Protein AF-X1INS2-F1 (afdb_monomer)

Radius of gyration: 14.04 Å; Cα contacts (8 Å, |Δi|>4): 46; chains: 1;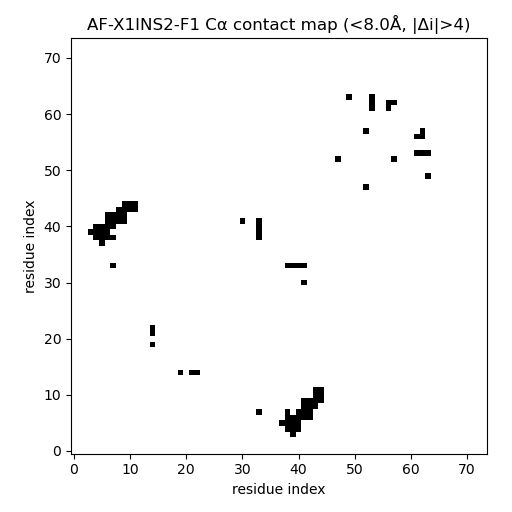 bounding box: 30×37×34 Å

Nearest PDB structures (foldseek):
  7zhc-assembly1_B  TM=7.786E-01  e=8.551E-01  Physcomitrium patens
  7ovv-assembly1_B  TM=7.524E-01  e=8.551E-01  Arabidopsis thaliana
  8xj5-assembly1_A  TM=7.089E-01  e=1.516E+00  Arabidopsis thaliana
  8xj9-assembly1_A  TM=7.143E-01  e=1.629E+00  Arabidopsis thaliana
  8xjf-assembly1_A-2  TM=7.705E-01  e=3.845E+00  Arabidopsis thaliana

Solvent-accessible surface area (backbone atoms only — not comparable to full-atom values): 5017 Å² total; per-residue (Å²): 126,95,73,76,69,47,67,46,70,49,78,76,86,86,73,64,81,93,45,65,68,54,55,59,52,49,52,51,50,52,53,52,50,31,59,75,70,65,38,73,44,78,48,73,69,74,93,64,62,64,71,63,49,45,70,70,35,40,88,72,77,47,72,96,73,87,84,86,89,83,80,90,80,132

pLDDT: mean 86.39, std 8.31, range [51.47, 97.38]

Structure (mmCIF, N/CA/C/O backbone):
data_AF-X1INS2-F1
#
_entry.id   AF-X1INS2-F1
#
loop_
_atom_site.group_PDB
_atom_site.id
_atom_site.type_symbol
_atom_site.label_atom_id
_atom_site.label_alt_id
_atom_site.label_comp_id
_atom_site.label_asym_id
_atom_site.label_entity_id
_atom_site.label_seq_id
_atom_site.pdbx_PDB_ins_code
_atom_site.Cartn_x
_atom_site.Cartn_y
_atom_site.Cartn_z
_atom_site.occupancy
_atom_site.B_iso_or_equiv
_atom_site.auth_seq_id
_atom_site.auth_comp_id
_atom_site.auth_asym_id
_atom_site.auth_atom_id
_atom_site.pdbx_PDB_model_num
ATOM 1 N N . ASP A 1 1 ? -4.119 -19.334 4.726 1.00 51.47 1 ASP A N 1
ATOM 2 C CA . ASP A 1 1 ? -5.299 -18.667 5.295 1.00 51.47 1 ASP A CA 1
ATOM 3 C C . ASP A 1 1 ? -6.431 -18.835 4.289 1.00 51.47 1 ASP A C 1
ATOM 5 O O . ASP A 1 1 ? -6.369 -18.227 3.228 1.00 51.47 1 ASP A O 1
ATOM 9 N N . LEU A 1 2 ? -7.325 -19.807 4.509 1.00 62.22 2 LEU A N 1
ATOM 10 C CA . LEU A 1 2 ? -8.308 -20.259 3.503 1.00 62.22 2 LEU A CA 1
ATOM 11 C C . LEU A 1 2 ? -9.573 -19.388 3.459 1.00 62.22 2 LEU A C 1
ATOM 13 O O . LEU A 1 2 ? -10.366 -19.522 2.533 1.00 62.22 2 LEU A O 1
ATOM 17 N N . ASN A 1 3 ? -9.736 -18.471 4.415 1.00 65.75 3 ASN A N 1
ATOM 18 C CA . ASN A 1 3 ? -10.738 -17.419 4.349 1.00 65.75 3 ASN A CA 1
ATOM 19 C C . ASN A 1 3 ? -10.035 -16.059 4.461 1.00 65.75 3 ASN A C 1
ATOM 21 O O . ASN A 1 3 ? -9.732 -15.609 5.565 1.00 65.75 3 ASN A O 1
ATOM 25 N N . PRO A 1 4 ? -9.714 -15.408 3.334 1.00 67.81 4 PRO A N 1
ATOM 26 C CA . PRO A 1 4 ? -8.965 -14.163 3.360 1.00 67.81 4 PRO A CA 1
ATOM 27 C C . PRO A 1 4 ? -9.797 -12.970 3.866 1.00 67.81 4 PRO A C 1
ATOM 29 O O . PRO A 1 4 ? -9.248 -11.876 4.004 1.00 67.81 4 PRO A O 1
ATOM 32 N N . GLY A 1 5 ? -11.084 -13.151 4.170 1.00 86.62 5 GLY A N 1
ATOM 33 C CA . GLY A 1 5 ? -11.970 -12.039 4.492 1.00 86.62 5 GLY A CA 1
ATOM 34 C C . GLY A 1 5 ? -12.177 -11.106 3.293 1.00 86.62 5 GLY A C 1
ATOM 35 O O . GLY A 1 5 ? -11.782 -11.408 2.162 1.00 86.62 5 GLY A O 1
ATOM 36 N N . LEU A 1 6 ? -12.816 -9.966 3.531 1.00 92.69 6 LEU A N 1
ATOM 37 C CA . LEU A 1 6 ? -13.043 -8.939 2.526 1.00 92.69 6 LEU A CA 1
ATOM 38 C C . LEU A 1 6 ? -11.754 -8.139 2.298 1.00 92.69 6 LEU A C 1
ATOM 40 O O . LEU A 1 6 ? -11.154 -7.608 3.232 1.00 92.69 6 LEU A O 1
ATOM 44 N N . ILE A 1 7 ? -11.332 -8.033 1.038 1.00 92.44 7 ILE A N 1
ATOM 45 C CA . ILE A 1 7 ? -10.105 -7.331 0.652 1.00 92.44 7 ILE A CA 1
ATOM 46 C C . ILE A 1 7 ? -10.454 -6.089 -0.162 1.00 92.44 7 ILE A C 1
ATOM 48 O O . ILE A 1 7 ? -11.120 -6.191 -1.192 1.00 92.44 7 ILE A O 1
ATOM 52 N N . LEU A 1 8 ? -9.912 -4.935 0.231 1.00 93.31 8 LEU A N 1
ATOM 53 C CA . LEU A 1 8 ? -9.832 -3.777 -0.655 1.00 93.31 8 LEU A CA 1
ATOM 54 C C . LEU A 1 8 ? -8.561 -3.878 -1.501 1.00 93.31 8 LEU A C 1
ATOM 56 O O . LEU A 1 8 ? -7.446 -3.760 -0.990 1.00 93.31 8 LEU A O 1
ATOM 60 N N . TYR A 1 9 ? -8.725 -4.106 -2.800 1.00 91.75 9 TYR A N 1
ATOM 61 C CA . TYR A 1 9 ? -7.603 -4.264 -3.718 1.00 91.75 9 TYR A CA 1
ATOM 62 C C . TYR A 1 9 ? -7.343 -2.971 -4.497 1.00 91.75 9 TYR A C 1
ATOM 64 O O . TYR A 1 9 ? -8.173 -2.538 -5.296 1.00 91.75 9 TYR A O 1
ATOM 72 N N . LEU A 1 10 ? -6.179 -2.354 -4.293 1.00 90.25 10 LEU A N 1
ATOM 73 C CA . LEU A 1 10 ? -5.751 -1.167 -5.035 1.00 90.25 10 LEU A CA 1
ATOM 74 C C . LEU A 1 10 ? -5.024 -1.611 -6.313 1.00 90.25 10 LEU A C 1
ATOM 76 O O . LEU A 1 10 ? -3.799 -1.702 -6.337 1.00 90.25 10 LEU A O 1
ATOM 80 N N . ILE A 1 11 ? -5.802 -1.905 -7.363 1.00 85.81 11 ILE A N 1
ATOM 81 C CA . ILE A 1 11 ? -5.324 -2.486 -8.638 1.00 85.81 11 ILE A CA 1
ATOM 82 C C . ILE A 1 11 ? -4.271 -1.603 -9.322 1.00 85.81 11 ILE A C 1
ATOM 84 O O . ILE A 1 11 ? -3.324 -2.094 -9.938 1.00 85.81 11 ILE A O 1
ATOM 88 N N . PHE A 1 12 ? -4.466 -0.287 -9.265 1.00 81.50 12 PHE A N 1
ATOM 89 C CA . PHE A 1 12 ? -3.589 0.670 -9.918 1.00 81.50 12 PHE A CA 1
ATOM 90 C C . PHE A 1 12 ? -3.637 2.014 -9.203 1.00 81.50 12 PHE A C 1
ATOM 92 O O . PHE A 1 12 ? -4.707 2.579 -8.986 1.00 81.50 12 PHE A O 1
ATOM 99 N N . ILE A 1 13 ? -2.460 2.540 -8.868 1.00 79.81 13 ILE A N 1
ATOM 100 C CA . ILE A 1 13 ? -2.306 3.894 -8.344 1.00 79.81 13 ILE A CA 1
ATOM 101 C C . ILE A 1 13 ? -1.207 4.571 -9.150 1.00 79.81 13 ILE A C 1
ATOM 103 O O . ILE A 1 13 ? -0.030 4.210 -9.060 1.00 79.81 13 ILE A O 1
ATOM 107 N N . TRP A 1 14 ? -1.595 5.580 -9.918 1.00 80.81 14 TRP A N 1
ATOM 108 C CA . TRP A 1 14 ? -0.669 6.455 -10.614 1.00 80.81 14 TRP A CA 1
ATOM 109 C C . TRP A 1 14 ? -0.821 7.863 -10.068 1.00 80.81 14 TRP A C 1
ATOM 111 O O . TRP A 1 14 ? -1.925 8.394 -9.980 1.00 80.81 14 TRP A O 1
ATOM 121 N N . ILE A 1 15 ? 0.298 8.440 -9.648 1.00 80.69 15 ILE A N 1
ATOM 122 C CA . ILE A 1 15 ? 0.358 9.798 -9.127 1.00 80.69 15 ILE A CA 1
ATOM 123 C C . ILE A 1 15 ? 1.522 10.478 -9.808 1.00 80.69 15 ILE A C 1
ATOM 125 O O . ILE A 1 15 ? 2.630 9.935 -9.840 1.00 80.69 15 ILE A O 1
ATOM 129 N N . ASP A 1 16 ? 1.246 11.667 -10.321 1.00 82.88 16 ASP A N 1
ATO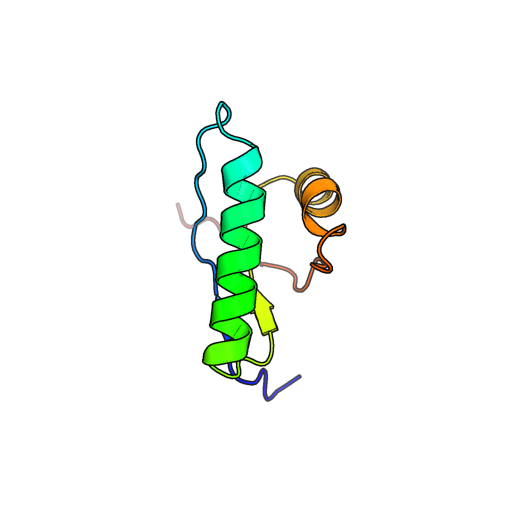M 130 C CA . ASP A 1 16 ? 2.248 12.521 -10.924 1.00 82.88 16 ASP A CA 1
ATOM 13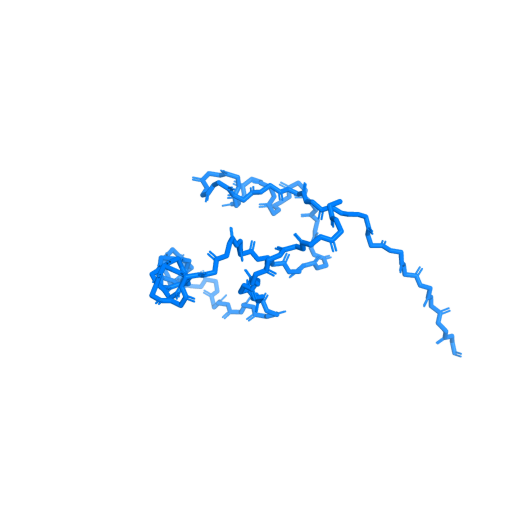1 C C . ASP A 1 16 ? 3.389 12.806 -9.912 1.00 82.88 16 ASP A C 1
ATOM 133 O O . ASP A 1 16 ? 3.122 13.199 -8.765 1.00 82.88 16 ASP A O 1
ATOM 137 N N . PRO A 1 17 ? 4.663 12.598 -10.301 1.00 82.19 17 PRO A N 1
ATOM 138 C CA . PRO A 1 17 ? 5.822 12.820 -9.438 1.00 82.19 17 PRO A CA 1
AT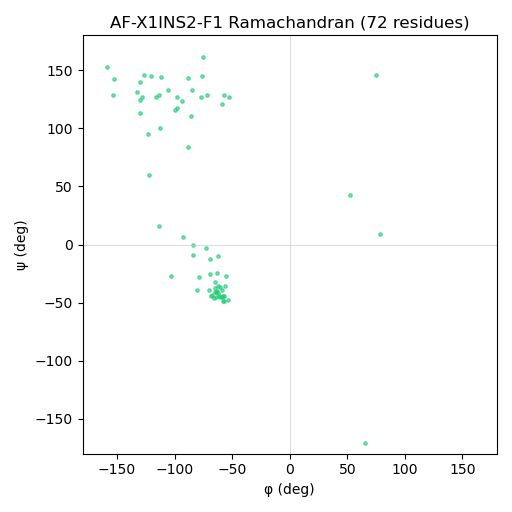OM 139 C C . PRO A 1 17 ? 5.920 14.224 -8.828 1.00 82.19 17 PRO A C 1
ATOM 141 O O . PRO A 1 17 ? 6.473 14.360 -7.737 1.00 82.19 17 PRO A O 1
ATOM 144 N N . HIS A 1 18 ? 5.369 15.253 -9.480 1.00 91.62 18 HIS A N 1
ATOM 145 C CA . HIS A 1 18 ? 5.358 16.632 -8.984 1.00 91.62 18 HIS A CA 1
ATOM 146 C C . HIS A 1 18 ? 4.444 16.815 -7.764 1.00 91.62 18 HIS A C 1
ATOM 148 O O . HIS A 1 18 ? 4.540 17.817 -7.055 1.00 91.62 18 HIS A O 1
ATOM 154 N N . TYR A 1 19 ? 3.591 15.831 -7.462 1.00 88.81 19 TYR A N 1
ATOM 155 C CA . TYR A 1 19 ? 2.617 15.893 -6.376 1.00 88.81 19 TYR A CA 1
ATOM 156 C C . TYR A 1 19 ? 2.783 14.746 -5.364 1.00 88.81 19 TYR A C 1
ATOM 158 O O . TYR A 1 19 ? 1.835 14.006 -5.078 1.00 88.81 19 TYR A O 1
ATOM 166 N N . PRO A 1 20 ? 3.949 14.610 -4.704 1.00 82.31 20 PRO A N 1
ATOM 167 C CA . PRO A 1 20 ? 4.229 13.490 -3.800 1.00 82.31 20 PRO A CA 1
ATOM 168 C C . PRO A 1 20 ? 3.290 13.444 -2.584 1.00 82.31 20 PRO A C 1
ATOM 170 O O . PRO A 1 20 ? 3.040 12.376 -2.025 1.00 82.31 20 PRO A O 1
ATOM 173 N N . LYS A 1 21 ? 2.716 14.589 -2.187 1.00 88.94 21 LYS A N 1
ATOM 17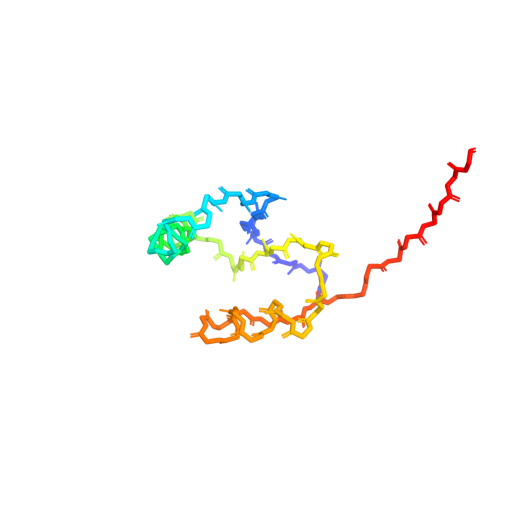4 C CA . LYS A 1 21 ? 1.738 14.676 -1.091 1.00 88.94 21 LYS A CA 1
ATOM 175 C C . LYS A 1 21 ? 0.396 14.017 -1.434 1.00 88.94 21 LYS A C 1
ATOM 177 O O . LYS A 1 21 ? -0.294 13.579 -0.515 1.00 88.94 21 LYS A O 1
ATOM 182 N N . LEU A 1 22 ? 0.030 13.914 -2.719 1.00 89.69 22 LEU A N 1
ATOM 183 C CA . LEU A 1 22 ? -1.203 13.232 -3.137 1.00 89.69 22 LEU A CA 1
ATOM 184 C C . LEU A 1 22 ? -1.154 11.742 -2.807 1.00 89.69 22 LEU A C 1
ATOM 186 O O . LEU A 1 22 ? -2.173 11.179 -2.428 1.00 89.69 22 LEU A O 1
ATOM 190 N N . TRP A 1 23 ? 0.033 11.132 -2.842 1.00 84.69 23 TRP A N 1
ATOM 191 C CA . TRP A 1 23 ? 0.212 9.736 -2.444 1.00 84.69 23 TRP A CA 1
ATOM 192 C C . TRP A 1 23 ? -0.237 9.479 -1.015 1.00 84.69 23 TRP A C 1
ATOM 194 O O . TRP A 1 23 ? -1.015 8.565 -0.762 1.00 84.69 23 TRP A O 1
ATOM 204 N N . LEU A 1 24 ? 0.204 10.325 -0.086 1.00 86.56 24 LEU A N 1
ATOM 205 C CA . LEU A 1 24 ? -0.193 10.197 1.310 1.00 86.56 24 LEU A CA 1
ATOM 206 C C . LEU A 1 24 ? -1.700 10.412 1.490 1.00 86.56 24 LEU A C 1
ATOM 208 O O . LEU A 1 24 ? -2.327 9.692 2.260 1.00 86.56 24 LEU A O 1
ATOM 212 N N . LYS A 1 25 ? -2.282 11.387 0.781 1.00 91.50 25 LYS A N 1
ATOM 213 C CA . LYS A 1 25 ? -3.730 11.630 0.829 1.00 91.50 25 LYS A CA 1
ATOM 214 C C . LYS A 1 25 ? -4.520 10.425 0.319 1.00 91.50 25 LYS A C 1
ATOM 216 O O . LYS A 1 25 ? -5.506 10.055 0.941 1.00 91.50 25 LYS A O 1
ATOM 221 N N . TYR A 1 26 ? -4.067 9.799 -0.764 1.00 91.19 26 TYR A N 1
ATOM 222 C CA . TYR A 1 26 ? -4.748 8.651 -1.352 1.00 91.19 26 TYR A CA 1
ATOM 223 C C . TYR A 1 26 ? -4.652 7.399 -0.475 1.00 91.19 26 TYR A C 1
ATOM 225 O O . TYR A 1 26 ? -5.642 6.695 -0.317 1.00 91.19 26 TYR A O 1
ATOM 233 N N . LEU A 1 27 ? -3.497 7.150 0.155 1.00 90.06 27 LEU A N 1
ATOM 234 C CA . LEU A 1 27 ? -3.368 6.057 1.125 1.00 90.06 27 LEU A CA 1
ATOM 235 C C . LEU A 1 27 ? -4.320 6.239 2.314 1.00 90.06 27 LEU A C 1
ATOM 237 O O . LEU A 1 27 ? -5.024 5.302 2.671 1.00 90.06 27 LEU A O 1
ATOM 241 N N . LYS A 1 28 ? -4.407 7.455 2.868 1.00 92.94 28 LYS A N 1
ATOM 242 C CA . LYS A 1 28 ? -5.359 7.765 3.946 1.00 92.94 28 LYS A CA 1
ATOM 243 C C . LYS A 1 28 ? -6.808 7.574 3.510 1.00 92.94 28 LYS A C 1
ATOM 245 O O . LYS A 1 28 ? -7.579 6.949 4.225 1.00 92.94 28 LYS A O 1
ATOM 250 N N . PHE A 1 29 ? -7.156 8.051 2.317 1.00 93.88 29 PHE A N 1
ATOM 251 C CA . PHE A 1 29 ? -8.480 7.835 1.740 1.00 93.88 29 PHE A CA 1
ATOM 252 C C . PHE A 1 29 ? -8.805 6.338 1.599 1.00 93.88 29 PHE A C 1
ATOM 254 O O . PHE A 1 29 ? -9.896 5.907 1.964 1.00 93.88 29 PHE A O 1
ATOM 261 N N . ALA A 1 30 ? -7.856 5.530 1.118 1.00 93.81 30 ALA A N 1
ATOM 262 C CA . ALA A 1 30 ? -8.037 4.086 0.999 1.00 93.81 30 ALA A CA 1
ATOM 263 C C . ALA A 1 30 ? -8.230 3.416 2.369 1.00 93.81 30 ALA A C 1
ATOM 265 O O . ALA A 1 30 ? -9.087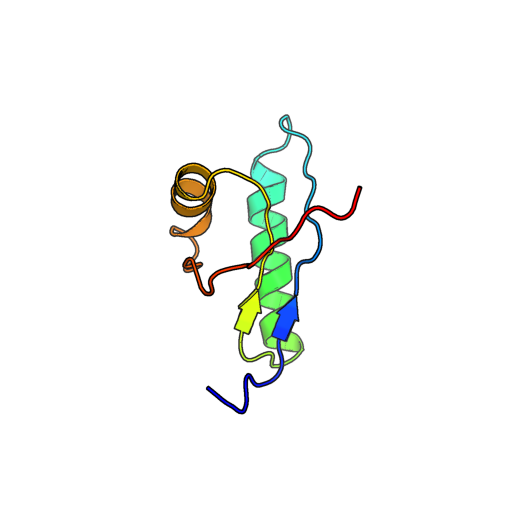 2.549 2.505 1.00 93.81 30 ALA A O 1
ATOM 266 N N . GLU A 1 31 ? -7.485 3.840 3.393 1.00 94.38 31 GLU A N 1
ATOM 267 C CA . GLU A 1 31 ? -7.654 3.366 4.772 1.00 94.38 31 GLU A CA 1
ATOM 268 C C . GLU A 1 31 ? -9.009 3.759 5.374 1.00 94.38 31 GLU A C 1
ATOM 270 O O . GLU A 1 31 ? -9.642 2.957 6.059 1.00 94.38 31 GLU A O 1
ATOM 275 N N . GLU A 1 32 ? -9.481 4.978 5.123 1.00 96.75 32 GLU A N 1
ATOM 276 C CA . GLU A 1 32 ? -10.803 5.435 5.558 1.00 96.75 32 GLU A CA 1
ATOM 277 C C . GLU A 1 32 ? -11.911 4.618 4.890 1.00 96.75 32 GLU A C 1
ATOM 279 O O . GLU A 1 32 ? -12.802 4.117 5.577 1.00 96.75 32 GLU A O 1
ATOM 284 N N . LYS A 1 33 ? -11.812 4.384 3.575 1.00 96.25 33 LYS A N 1
ATOM 285 C CA . LYS A 1 33 ? -12.752 3.525 2.843 1.00 96.25 33 LYS A CA 1
ATOM 286 C C . LYS A 1 33 ? -12.692 2.070 3.281 1.00 96.25 33 LYS A C 1
ATOM 288 O O . LYS A 1 33 ? -13.734 1.435 3.396 1.00 96.25 33 LYS A O 1
ATOM 293 N N . ALA A 1 34 ? -11.508 1.556 3.590 1.00 95.50 34 ALA A N 1
ATOM 294 C CA . ALA A 1 34 ? -11.343 0.226 4.158 1.00 95.50 34 ALA A CA 1
ATOM 295 C C . ALA A 1 34 ? -12.112 0.080 5.484 1.00 95.50 34 ALA A C 1
ATOM 297 O O . ALA A 1 34 ? -12.848 -0.889 5.669 1.00 95.50 34 ALA A O 1
ATOM 298 N N . LYS A 1 35 ? -12.006 1.072 6.376 1.00 96.06 35 LYS A N 1
ATOM 299 C CA . LYS A 1 35 ? -12.741 1.093 7.651 1.00 96.06 35 LYS A CA 1
ATOM 300 C C . LYS A 1 35 ? -14.250 1.214 7.448 1.00 96.06 35 LYS A C 1
ATOM 302 O O . LYS A 1 35 ? -15.000 0.466 8.066 1.00 96.06 35 LYS A O 1
ATOM 307 N N . GLU A 1 36 ? -14.688 2.123 6.576 1.00 97.38 36 GLU A N 1
ATOM 308 C CA . GLU A 1 36 ? -16.104 2.330 6.233 1.00 97.38 36 GLU A CA 1
ATOM 309 C C . GLU A 1 36 ? -16.754 1.040 5.715 1.00 97.38 36 GLU A C 1
ATOM 311 O O . GLU A 1 36 ? -17.836 0.661 6.158 1.00 97.38 36 GLU A O 1
ATOM 316 N N . LEU A 1 37 ? -16.053 0.330 4.830 1.00 96.00 37 LEU A N 1
ATOM 317 C CA . LEU A 1 37 ? -16.517 -0.907 4.202 1.00 96.00 37 LEU A CA 1
ATOM 318 C C . LEU A 1 37 ? -16.265 -2.161 5.051 1.00 96.00 37 LEU A C 1
ATOM 320 O O . LEU A 1 37 ? -16.625 -3.256 4.624 1.00 96.00 37 LEU A O 1
ATOM 324 N N . ARG A 1 38 ? -15.657 -2.016 6.238 1.00 95.06 38 ARG A N 1
ATOM 325 C CA . ARG A 1 38 ? -15.277 -3.122 7.133 1.00 95.06 38 ARG A CA 1
ATOM 326 C C . ARG A 1 38 ? -14.452 -4.202 6.421 1.00 95.06 38 ARG A C 1
ATOM 328 O O . ARG A 1 38 ? -14.695 -5.391 6.604 1.00 95.06 38 ARG A O 1
ATOM 335 N N . VAL A 1 39 ? -13.495 -3.789 5.590 1.00 95.50 39 VAL A N 1
ATOM 336 C CA . VAL A 1 39 ? -12.568 -4.730 4.945 1.00 95.50 39 VAL A CA 1
ATOM 337 C C . VAL A 1 39 ? -11.519 -5.199 5.950 1.00 95.50 39 VAL A C 1
ATOM 339 O O . VAL A 1 39 ? -11.050 -4.425 6.785 1.00 95.50 39 VAL A O 1
ATOM 342 N N . ASP A 1 40 ? -11.104 -6.454 5.839 1.00 92.50 40 ASP A N 1
ATOM 343 C CA . ASP A 1 40 ? -10.133 -7.065 6.746 1.00 92.50 40 ASP A CA 1
ATOM 344 C C . ASP A 1 40 ? -8.694 -6.651 6.416 1.00 92.50 40 ASP A C 1
ATOM 346 O O . ASP A 1 40 ? -7.817 -6.642 7.281 1.00 92.50 40 ASP A O 1
ATOM 350 N N . ARG A 1 41 ? -8.422 -6.338 5.141 1.00 91.31 41 ARG A N 1
ATOM 351 C CA . ARG A 1 41 ? -7.077 -6.005 4.653 1.00 91.31 41 ARG A CA 1
ATOM 352 C C . ARG A 1 41 ? -7.095 -5.200 3.352 1.00 91.31 41 ARG A C 1
ATOM 354 O O . ARG A 1 41 ? -8.001 -5.337 2.530 1.00 91.31 41 ARG A O 1
ATOM 361 N N . ILE A 1 42 ? -6.044 -4.407 3.147 1.00 93.00 42 ILE A N 1
ATOM 362 C CA . ILE A 1 42 ? -5.765 -3.695 1.891 1.00 93.00 42 ILE A CA 1
ATOM 363 C C . ILE A 1 42 ? -4.607 -4.401 1.186 1.00 93.00 42 ILE A C 1
ATOM 365 O O . ILE A 1 42 ? -3.587 -4.690 1.813 1.00 93.00 42 ILE A O 1
ATOM 369 N N . LEU A 1 43 ? -4.742 -4.663 -0.114 1.00 91.12 43 LEU A N 1
ATOM 370 C CA . LEU A 1 43 ? -3.666 -5.204 -0.947 1.00 91.12 43 LEU A CA 1
ATOM 371 C C . LEU A 1 43 ? -3.343 -4.257 -2.102 1.00 91.12 43 LEU A C 1
ATOM 373 O O . LEU A 1 43 ? -4.230 -3.613 -2.658 1.00 91.12 43 LEU A O 1
ATOM 377 N N . ILE A 1 44 ? -2.063 -4.201 -2.468 1.00 89.06 44 ILE A N 1
ATOM 378 C CA . ILE A 1 44 ? -1.552 -3.427 -3.602 1.00 89.06 44 ILE A CA 1
ATOM 379 C C . ILE A 1 44 ? -0.676 -4.360 -4.431 1.00 89.06 44 ILE A C 1
ATOM 381 O O . ILE A 1 44 ? 0.284 -4.927 -3.908 1.00 89.06 44 ILE A O 1
ATOM 385 N N . ASN A 1 45 ? -0.976 -4.509 -5.717 1.00 86.69 45 ASN A N 1
ATOM 386 C CA . ASN A 1 45 ? -0.065 -5.134 -6.667 1.00 86.69 45 ASN A CA 1
ATOM 387 C C . ASN A 1 45 ? 0.877 -4.096 -7.263 1.00 86.69 45 ASN A C 1
ATOM 389 O O . ASN A 1 45 ? 0.516 -2.962 -7.573 1.00 86.69 45 ASN A O 1
ATOM 393 N N . THR A 1 46 ? 2.116 -4.511 -7.480 1.00 82.56 46 THR A N 1
ATOM 394 C CA . THR A 1 46 ? 3.083 -3.703 -8.203 1.00 82.56 46 THR A CA 1
ATOM 395 C C . THR A 1 46 ? 4.105 -4.607 -8.868 1.00 82.56 46 THR A C 1
ATOM 397 O O . THR A 1 46 ? 4.505 -5.622 -8.310 1.00 82.56 46 THR A O 1
ATOM 400 N N . ASN A 1 47 ? 4.519 -4.231 -10.074 1.00 81.94 47 ASN A N 1
ATOM 401 C CA . ASN A 1 47 ? 5.636 -4.839 -10.794 1.00 81.94 47 ASN A CA 1
ATOM 402 C C . ASN A 1 47 ? 6.962 -4.103 -10.528 1.00 81.94 47 ASN A C 1
ATOM 404 O O . ASN A 1 47 ? 7.965 -4.367 -11.188 1.00 81.94 47 ASN A O 1
ATOM 408 N N . ARG A 1 48 ? 6.963 -3.123 -9.615 1.00 82.06 48 ARG A N 1
ATOM 409 C CA . ARG A 1 48 ? 8.167 -2.374 -9.256 1.00 82.06 48 ARG A CA 1
ATOM 410 C C . ARG A 1 48 ? 9.073 -3.213 -8.364 1.00 82.06 48 ARG A C 1
ATOM 412 O O . ARG A 1 48 ? 8.630 -4.152 -7.714 1.00 82.06 48 ARG A O 1
ATOM 419 N N . ASN A 1 49 ? 10.340 -2.808 -8.302 1.00 84.94 49 ASN A N 1
ATOM 420 C CA . ASN A 1 49 ? 11.320 -3.399 -7.400 1.00 84.94 49 ASN A CA 1
ATOM 421 C C . ASN A 1 49 ? 10.798 -3.411 -5.948 1.00 84.94 49 ASN A C 1
ATOM 423 O O . ASN A 1 49 ? 10.404 -2.372 -5.407 1.00 84.94 49 ASN A O 1
ATOM 427 N N . ASP A 1 50 ? 10.826 -4.591 -5.339 1.00 84.88 50 ASP A N 1
ATOM 428 C CA . ASP A 1 50 ? 10.353 -4.891 -3.989 1.00 84.88 50 ASP A CA 1
ATOM 429 C C . ASP A 1 50 ? 10.968 -3.969 -2.930 1.00 84.88 50 ASP A C 1
ATOM 431 O O . ASP A 1 50 ? 10.235 -3.343 -2.167 1.00 84.88 50 ASP A O 1
ATOM 435 N N . LYS A 1 51 ? 12.290 -3.769 -2.947 1.00 87.19 51 LYS A N 1
ATOM 436 C CA . LYS A 1 51 ? 12.997 -2.911 -1.979 1.00 87.19 51 LYS A CA 1
ATOM 437 C C . LYS A 1 51 ? 12.552 -1.454 -2.062 1.00 87.19 51 LYS A C 1
ATOM 439 O O . LYS A 1 51 ? 12.495 -0.760 -1.046 1.00 87.19 51 LYS A O 1
ATOM 444 N N . VAL A 1 52 ? 12.253 -0.956 -3.264 1.00 84.94 52 VAL A N 1
ATOM 445 C CA . VAL A 1 52 ? 11.764 0.422 -3.458 1.00 84.94 52 VAL A CA 1
ATOM 446 C C . VAL A 1 52 ? 10.373 0.582 -2.853 1.00 84.94 52 VAL A C 1
ATOM 448 O O . VAL A 1 52 ? 10.090 1.577 -2.179 1.00 84.94 52 VAL A O 1
ATOM 451 N N . ILE A 1 53 ? 9.509 -0.401 -3.083 1.00 85.88 53 ILE A N 1
ATOM 452 C CA . ILE A 1 53 ? 8.139 -0.405 -2.580 1.00 85.88 53 ILE A CA 1
ATOM 453 C C . ILE A 1 53 ? 8.126 -0.565 -1.067 1.00 85.88 53 ILE A C 1
ATOM 455 O O . ILE A 1 53 ? 7.461 0.214 -0.390 1.00 85.88 53 ILE A O 1
ATOM 459 N N . GLU A 1 54 ? 8.925 -1.481 -0.531 1.00 87.94 54 GLU A N 1
ATOM 460 C CA . GLU A 1 54 ? 9.062 -1.710 0.901 1.00 87.94 54 GLU A CA 1
ATOM 461 C C . GLU A 1 54 ? 9.498 -0.431 1.627 1.00 87.94 54 GLU A C 1
ATOM 463 O O . GLU A 1 54 ? 8.817 0.009 2.548 1.00 87.94 54 GLU A O 1
ATOM 468 N N . ARG A 1 55 ? 10.533 0.275 1.149 1.00 86.62 55 ARG A N 1
ATOM 469 C CA . ARG A 1 55 ? 10.940 1.574 1.729 1.00 86.62 55 ARG A CA 1
ATOM 470 C C . ARG A 1 55 ? 9.812 2.609 1.742 1.00 86.62 55 ARG A C 1
ATOM 472 O O . ARG A 1 55 ? 9.731 3.433 2.653 1.00 86.62 55 ARG A O 1
ATOM 479 N N . ARG A 1 56 ? 8.955 2.615 0.716 1.00 84.62 56 ARG A N 1
ATOM 480 C CA . ARG A 1 56 ? 7.867 3.592 0.580 1.00 84.62 56 ARG A CA 1
ATOM 481 C C . ARG A 1 56 ? 6.652 3.236 1.431 1.00 84.62 56 ARG A C 1
ATOM 483 O O . ARG A 1 56 ? 6.021 4.152 1.953 1.00 84.62 56 ARG A O 1
ATOM 490 N N . LEU A 1 57 ? 6.314 1.953 1.516 1.00 87.62 57 LEU A N 1
ATOM 491 C CA . LEU A 1 57 ? 5.048 1.452 2.043 1.00 87.62 57 LEU A CA 1
ATOM 492 C C . LEU A 1 57 ? 5.147 0.882 3.464 1.00 87.62 57 LEU A C 1
ATOM 494 O O . LEU A 1 57 ? 4.178 0.989 4.210 1.00 87.62 57 LEU A O 1
ATOM 498 N N . ASN A 1 58 ? 6.310 0.374 3.882 1.00 89.06 58 ASN A N 1
ATOM 499 C CA . ASN A 1 58 ? 6.504 -0.213 5.215 1.00 89.06 58 ASN A CA 1
ATOM 500 C C . ASN A 1 58 ? 6.236 0.803 6.340 1.00 89.06 58 ASN A C 1
ATOM 502 O O . ASN A 1 58 ? 5.566 0.501 7.321 1.00 89.06 58 ASN A O 1
ATOM 506 N N . LYS A 1 59 ? 6.609 2.074 6.135 1.00 88.81 59 LYS A N 1
ATOM 507 C CA . LYS A 1 59 ? 6.270 3.179 7.056 1.00 88.81 59 LYS A CA 1
ATOM 508 C C . LYS A 1 59 ? 4.762 3.448 7.222 1.00 88.81 59 LYS A C 1
ATOM 510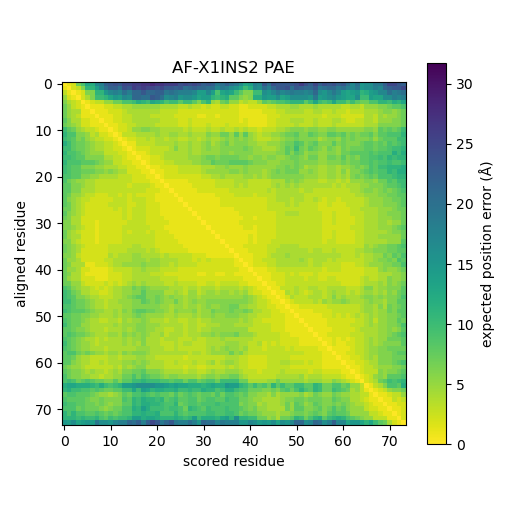 O O . LYS A 1 59 ? 4.390 4.251 8.069 1.00 88.81 59 LYS A O 1
ATOM 515 N N . TYR A 1 60 ? 3.919 2.822 6.402 1.00 88.38 60 TYR A N 1
ATOM 516 C CA . TYR A 1 60 ? 2.457 2.875 6.472 1.00 88.38 60 TYR A CA 1
ATOM 517 C C . TYR A 1 60 ? 1.841 1.510 6.840 1.00 88.38 60 TYR A C 1
ATOM 519 O O . TYR A 1 60 ? 0.654 1.305 6.628 1.00 88.38 60 TYR A O 1
ATOM 527 N N . GLY A 1 61 ? 2.631 0.556 7.351 1.00 89.69 61 GLY A N 1
ATOM 528 C CA . GLY A 1 61 ? 2.139 -0.753 7.810 1.00 89.69 61 GLY A CA 1
ATOM 529 C C . GLY A 1 61 ? 1.852 -1.771 6.700 1.00 89.69 61 GLY A C 1
ATOM 530 O O . GLY A 1 61 ? 1.289 -2.832 6.957 1.00 89.69 61 GLY A O 1
ATOM 531 N N . TYR A 1 62 ? 2.237 -1.470 5.460 1.00 89.44 62 TYR A N 1
ATOM 532 C CA . TYR A 1 62 ? 2.161 -2.422 4.356 1.00 89.44 62 TYR A CA 1
ATOM 533 C C . TYR A 1 62 ? 3.413 -3.294 4.342 1.00 89.44 62 TYR A C 1
ATOM 535 O O . TYR A 1 62 ? 4.539 -2.794 4.369 1.00 89.44 62 TYR A O 1
ATOM 543 N N . HIS A 1 63 ? 3.210 -4.598 4.205 1.00 89.06 63 HIS A N 1
ATOM 544 C CA . HIS A 1 63 ? 4.287 -5.578 4.140 1.00 89.06 63 HIS A CA 1
ATOM 545 C C . HIS A 1 63 ? 4.132 -6.443 2.896 1.00 89.06 63 HIS A C 1
ATOM 547 O O . HIS A 1 63 ? 3.012 -6.758 2.486 1.00 89.06 63 HIS A O 1
ATOM 553 N N . THR A 1 64 ? 5.257 -6.849 2.312 1.00 84.81 64 THR A N 1
ATOM 554 C CA . THR A 1 64 ? 5.264 -7.787 1.190 1.00 84.81 64 THR A CA 1
ATOM 555 C C . THR A 1 64 ? 4.600 -9.088 1.625 1.00 84.81 64 THR A C 1
ATOM 557 O O . THR A 1 64 ? 5.031 -9.735 2.580 1.00 84.81 64 THR A O 1
ATOM 560 N N . LYS A 1 65 ? 3.534 -9.471 0.925 1.00 77.62 65 LYS A N 1
ATOM 561 C CA . LYS A 1 65 ? 2.856 -10.753 1.100 1.00 77.62 65 LYS A CA 1
ATOM 562 C C . LYS A 1 65 ? 2.682 -11.403 -0.267 1.00 77.62 65 LYS A C 1
ATOM 564 O O . LYS A 1 65 ? 2.291 -10.731 -1.215 1.00 77.62 65 LYS A O 1
ATOM 569 N N . TYR A 1 66 ? 2.898 -12.717 -0.296 1.00 72.31 66 TYR A N 1
ATOM 570 C CA . TYR A 1 66 ? 2.723 -13.616 -1.441 1.00 72.31 66 TYR A CA 1
ATOM 571 C C . TYR A 1 66 ? 3.799 -13.530 -2.531 1.00 72.31 66 TYR A C 1
ATOM 573 O O . TYR A 1 66 ? 4.360 -12.481 -2.832 1.00 72.31 66 TYR A O 1
ATOM 581 N N . THR A 1 67 ? 4.061 -14.690 -3.128 1.00 71.88 67 THR A N 1
ATOM 582 C CA . THR A 1 67 ? 4.913 -14.864 -4.304 1.00 71.88 67 THR A CA 1
ATOM 583 C C . THR A 1 67 ? 4.011 -14.927 -5.533 1.00 71.88 67 THR A C 1
ATOM 585 O O . THR A 1 67 ? 3.069 -15.718 -5.560 1.00 71.88 67 THR A O 1
ATOM 588 N N . ILE A 1 68 ? 4.278 -14.097 -6.543 1.00 79.81 68 ILE A N 1
ATOM 589 C CA . ILE A 1 68 ? 3.567 -14.137 -7.827 1.00 79.81 68 ILE A CA 1
ATOM 590 C C . ILE A 1 68 ? 4.376 -15.015 -8.785 1.00 79.81 68 ILE A C 1
ATOM 592 O O . ILE A 1 68 ? 5.548 -14.739 -9.029 1.00 79.81 68 ILE A O 1
ATOM 596 N N . PHE A 1 69 ? 3.752 -16.053 -9.341 1.00 79.50 69 PHE A N 1
ATOM 597 C CA . PHE A 1 69 ? 4.340 -16.884 -10.393 1.00 79.50 69 PHE A CA 1
ATOM 598 C C . PHE A 1 69 ? 3.823 -16.401 -11.750 1.00 79.50 69 PHE A C 1
ATOM 600 O O . PHE A 1 69 ? 2.620 -16.431 -12.000 1.00 79.50 69 PHE A O 1
ATOM 607 N N . GLY A 1 70 ? 4.722 -15.932 -12.612 1.00 84.69 70 GLY A N 1
ATOM 608 C CA . GLY A 1 70 ? 4.404 -15.503 -13.974 1.00 84.69 70 GLY A CA 1
ATOM 609 C C . GLY A 1 70 ? 5.021 -16.443 -15.005 1.00 84.69 70 GLY A C 1
ATOM 610 O O . GLY A 1 70 ? 6.129 -16.938 -14.806 1.00 84.69 70 GLY A O 1
ATOM 611 N N . LYS A 1 71 ? 4.317 -16.672 -16.115 1.00 92.94 71 LYS A N 1
ATOM 612 C CA . LYS A 1 71 ? 4.840 -17.360 -17.300 1.00 92.94 71 LYS A CA 1
ATOM 613 C C . LYS A 1 71 ? 4.569 -16.490 -18.521 1.00 92.94 71 LYS A C 1
ATOM 615 O O . LYS A 1 71 ? 3.424 -16.117 -18.758 1.00 92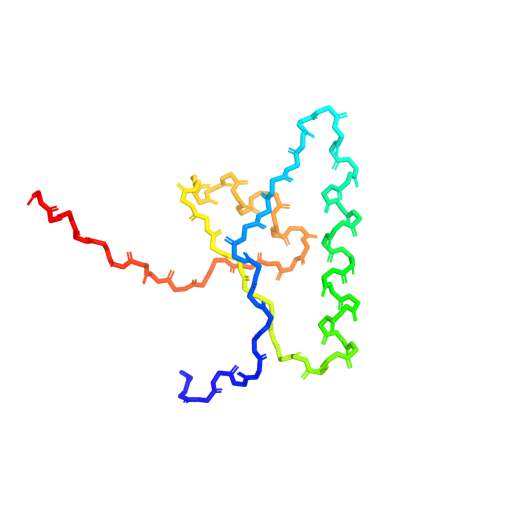.94 71 LYS A O 1
ATOM 620 N N . GLU A 1 72 ? 5.604 -16.201 -19.301 1.00 91.38 72 GLU A N 1
ATOM 621 C CA . GLU A 1 72 ? 5.434 -15.593 -20.620 1.00 91.38 72 GLU A CA 1
ATOM 622 C C . GLU A 1 72 ? 4.852 -16.628 -21.591 1.00 91.38 72 GLU A C 1
ATOM 624 O O . GLU A 1 72 ? 5.356 -17.749 -21.712 1.00 91.38 72 GLU A O 1
ATOM 629 N N . VAL A 1 73 ? 3.772 -16.251 -22.271 1.00 89.31 73 VAL A N 1
ATOM 630 C CA . VAL A 1 73 ? 3.167 -17.013 -23.364 1.00 89.31 73 VAL A CA 1
ATOM 631 C C . VAL A 1 73 ? 3.407 -16.166 -24.605 1.00 89.31 73 VAL A C 1
ATOM 633 O O . VAL A 1 73 ? 2.785 -15.119 -24.751 1.00 89.31 73 VAL A O 1
ATOM 636 N N . LYS A 1 74 ? 4.418 -16.535 -25.392 1.00 72.12 74 LYS A N 1
ATOM 637 C CA . LYS A 1 74 ? 4.743 -15.851 -26.649 1.00 72.12 74 LYS A CA 1
ATOM 638 C C . LYS A 1 74 ? 3.616 -16.000 -27.660 1.00 72.12 74 LYS A C 1
ATOM 640 O O . LYS A 1 74 ? 3.011 -17.096 -27.675 1.00 72.12 74 LYS A O 1
#

Organism: NCBI:txid412755

Sequence (74 aa):
DLNPGLILYLIFIWIDPHYPKLWLKYLKFAEEKAKELRVDRILINTNRNDKVIERRLNKYGYHTKYTIFGKEVK

Mean predicted aligned error: 5.21 Å

Secondary structure (DSSP, 8-state):
------EEEE------TT-HHHHHHHHHHHHHHHHHTT-SEEEE---S-HHHHHHHHGGGT-----PPP-----

Foldseek 3Di:
DVPQFAEAE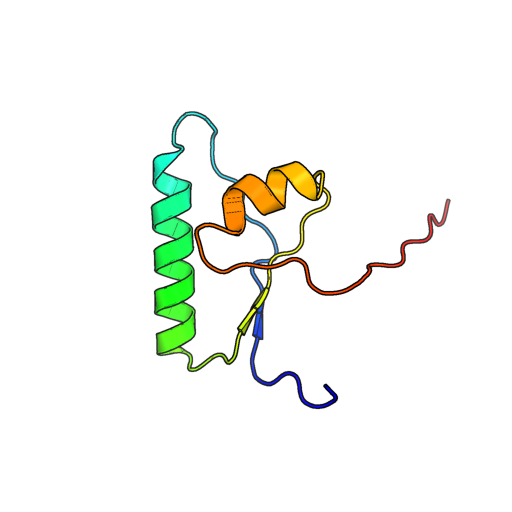PADDDDDPVCPVVVVVVVVVSVVVCVVVVGPYYYYDDPDDPVVCCVVCVVVVDDDDDDDDDDDDD